Protein AF-A6IPR4-F1 (afdb_monomer)

Radius of gyration: 14.34 Å; Cα contacts (8 Å, |Δi|>4): 43; chains: 1; bounding box: 27×28×36 Å

Nearest PDB structures (foldseek):
  7qgg-assembly1_H  TM=9.719E-01  e=4.362E-07  Rattus norvegicus
  8fkt-assembly1_SD  TM=9.781E-01  e=8.619E-07  Homo sapiens
  8pv2-assembly1_CM  TM=9.518E-01  e=1.703E-06  Thermochaetoides thermophila DSM 1495
  7oyc-assembly1_F1  TM=9.574E-01  e=1.978E-05  Xenopus laevis
  6hd7-assembly1_J  TM=9.250E-01  e=3.229E-04  Saccharomyces cerevisiae

Structure (mmCIF, N/CA/C/O backbone):
data_AF-A6IPR4-F1
#
_entry.id   AF-A6IPR4-F1
#
loop_
_atom_site.group_PDB
_atom_site.id
_atom_site.type_symbol
_atom_site.label_atom_id
_atom_site.label_alt_id
_atom_site.label_comp_id
_atom_site.label_asym_id
_atom_site.label_entity_id
_atom_site.label_seq_id
_atom_site.pdbx_PDB_ins_code
_atom_site.Cartn_x
_atom_site.Cartn_y
_atom_site.Cartn_z
_atom_site.occupancy
_atom_site.B_iso_or_equiv
_atom_site.auth_seq_id
_atom_site.auth_comp_id
_atom_site.auth_asym_id
_atom_site.auth_atom_id
_atom_site.pdbx_PDB_model_num
ATOM 1 N N . MET A 1 1 ? -0.153 20.281 -7.653 1.00 48.69 1 MET A N 1
ATOM 2 C CA . MET A 1 1 ? 0.670 19.090 -7.954 1.00 48.69 1 MET A CA 1
ATOM 3 C C . MET A 1 1 ? 1.136 18.506 -6.628 1.0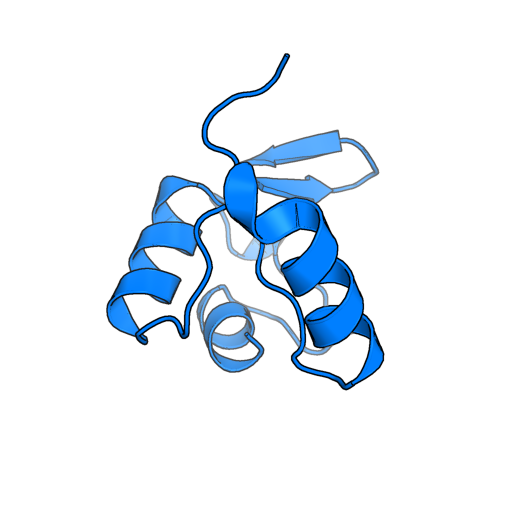0 48.69 1 MET A C 1
ATOM 5 O O . MET A 1 1 ? 1.723 19.245 -5.852 1.00 48.69 1 MET A O 1
ATOM 9 N N . LYS A 1 2 ? 0.788 17.255 -6.298 1.00 71.06 2 LYS A N 1
ATOM 10 C CA . LYS A 1 2 ? 1.332 16.602 -5.096 1.00 71.06 2 LYS A CA 1
ATOM 11 C C . LYS A 1 2 ? 2.601 15.859 -5.501 1.00 71.06 2 LYS A C 1
ATOM 13 O O . LYS A 1 2 ? 2.539 15.027 -6.399 1.00 71.06 2 LYS A O 1
ATOM 18 N N . ILE A 1 3 ? 3.709 16.182 -4.855 1.00 77.31 3 ILE A N 1
ATOM 19 C CA . ILE A 1 3 ? 5.027 15.576 -5.059 1.00 77.31 3 ILE A CA 1
ATOM 20 C C . ILE A 1 3 ? 5.359 14.707 -3.840 1.00 77.31 3 ILE A C 1
ATOM 22 O O . ILE A 1 3 ? 4.906 15.022 -2.743 1.00 77.31 3 ILE A O 1
ATOM 26 N N . PHE A 1 4 ? 6.096 13.611 -4.045 1.00 82.19 4 PHE A N 1
ATOM 27 C CA . PHE A 1 4 ? 6.476 12.640 -3.002 1.00 82.19 4 PHE A CA 1
ATOM 28 C C . PHE A 1 4 ? 5.316 11.875 -2.337 1.00 82.19 4 PHE A C 1
ATOM 30 O O . PHE A 1 4 ? 5.349 11.607 -1.140 1.00 82.19 4 PHE A O 1
ATOM 37 N N . ASN A 1 5 ? 4.293 11.484 -3.104 1.00 83.38 5 ASN A N 1
ATOM 38 C CA . ASN A 1 5 ? 3.328 10.492 -2.619 1.00 83.38 5 ASN A CA 1
ATOM 39 C C . ASN A 1 5 ? 3.830 9.079 -2.918 1.00 83.38 5 ASN A C 1
ATOM 41 O O . ASN A 1 5 ? 4.334 8.822 -4.009 1.00 83.38 5 ASN A O 1
ATOM 45 N N . SER A 1 6 ? 3.573 8.155 -2.003 1.00 84.62 6 SER A N 1
ATOM 46 C CA . SER A 1 6 ? 3.783 6.724 -2.202 1.00 84.62 6 SER A CA 1
ATOM 47 C C . SER A 1 6 ? 2.506 5.946 -1.896 1.00 84.62 6 SER A C 1
ATOM 49 O O . SER A 1 6 ? 1.651 6.367 -1.112 1.00 84.62 6 SER A O 1
ATOM 51 N N . THR A 1 7 ? 2.352 4.811 -2.569 1.00 87.06 7 THR A N 1
ATOM 52 C CA . THR A 1 7 ? 1.219 3.905 -2.399 1.00 87.06 7 THR A CA 1
ATOM 53 C C . THR A 1 7 ? 1.684 2.475 -2.637 1.00 87.06 7 THR A C 1
ATOM 55 O O . THR A 1 7 ? 2.547 2.240 -3.483 1.00 87.06 7 THR A O 1
ATOM 58 N N . PHE A 1 8 ? 1.132 1.530 -1.880 1.00 87.56 8 PHE A N 1
ATOM 59 C CA . PHE A 1 8 ? 1.360 0.109 -2.111 1.00 87.56 8 PHE A CA 1
ATOM 60 C C . PHE A 1 8 ? 0.379 -0.396 -3.166 1.00 87.56 8 PHE A C 1
ATOM 62 O O . PHE A 1 8 ? -0.812 -0.087 -3.125 1.00 87.56 8 PHE A O 1
ATOM 69 N N . VAL A 1 9 ? 0.886 -1.171 -4.123 1.00 88.62 9 VAL A N 1
ATOM 70 C CA . VAL A 1 9 ? 0.096 -1.733 -5.219 1.00 88.62 9 VAL A CA 1
ATOM 71 C C . VAL A 1 9 ? 0.356 -3.227 -5.287 1.00 88.62 9 VAL A C 1
ATOM 73 O O . VAL A 1 9 ? 1.505 -3.663 -5.329 1.00 88.62 9 VAL A O 1
ATOM 76 N N . LYS A 1 10 ? -0.717 -4.018 -5.359 1.00 89.12 10 LYS A N 1
ATOM 77 C CA . LYS A 1 10 ? -0.607 -5.462 -5.566 1.00 89.12 10 LYS A CA 1
ATOM 78 C C . LYS A 1 10 ? 0.023 -5.755 -6.926 1.00 89.12 10 LYS A C 1
ATOM 80 O O . LYS A 1 10 ? -0.446 -5.281 -7.969 1.00 89.12 10 LYS A O 1
ATOM 85 N N . PHE A 1 11 ? 1.065 -6.577 -6.912 1.00 88.38 11 PHE A N 1
ATOM 86 C CA . PHE A 1 11 ? 1.793 -6.943 -8.115 1.00 88.38 11 PHE A CA 1
ATOM 87 C C . PHE A 1 11 ? 0.961 -7.907 -8.968 1.00 88.38 11 PHE A C 1
ATOM 89 O O . PHE A 1 11 ? 0.593 -8.997 -8.535 1.00 88.38 11 PHE A O 1
ATOM 96 N N . ASN A 1 12 ? 0.624 -7.485 -10.183 1.00 92.88 12 ASN A N 1
ATOM 97 C CA . ASN A 1 12 ? -0.054 -8.306 -11.179 1.00 92.88 12 ASN A CA 1
ATOM 98 C C . ASN A 1 12 ? 0.407 -7.875 -12.583 1.00 92.88 12 ASN A C 1
ATOM 100 O O . ASN A 1 12 ? 1.035 -6.826 -12.744 1.00 92.88 12 ASN A O 1
ATOM 104 N N . LYS A 1 13 ? 0.089 -8.667 -13.614 1.00 92.56 13 LYS A N 1
ATOM 105 C CA . LYS A 1 13 ? 0.527 -8.392 -14.995 1.00 92.56 13 LYS A CA 1
ATOM 106 C C . LYS A 1 13 ? 0.079 -7.013 -15.505 1.00 92.56 13 LYS A C 1
ATOM 108 O O . LYS A 1 13 ? 0.831 -6.360 -16.224 1.00 92.56 13 LYS A O 1
ATOM 113 N N . ALA A 1 14 ? -1.112 -6.559 -15.115 1.00 92.50 14 ALA A N 1
ATOM 114 C CA . ALA A 1 14 ? -1.623 -5.241 -15.484 1.00 92.50 14 ALA A CA 1
ATOM 115 C C . ALA A 1 14 ? -0.881 -4.111 -14.745 1.00 92.50 14 ALA A C 1
ATOM 117 O O . ALA A 1 14 ? -0.454 -3.156 -15.386 1.00 92.50 14 ALA A O 1
AT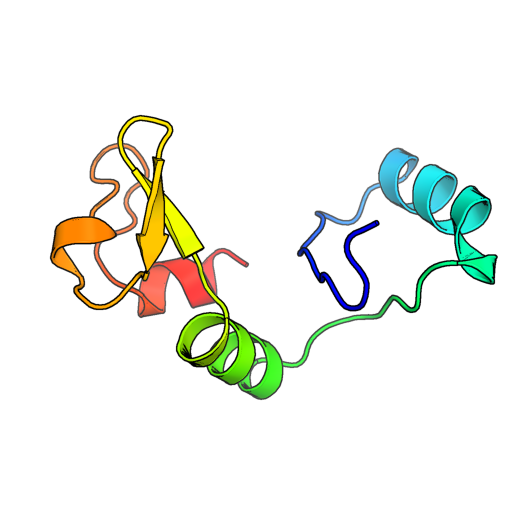OM 118 N N . SER A 1 15 ? -0.647 -4.251 -13.436 1.00 91.44 15 SER A N 1
ATOM 119 C CA . SER A 1 15 ? 0.092 -3.300 -12.599 1.00 91.44 15 SER A CA 1
ATOM 120 C C . SER A 1 15 ? 1.510 -3.087 -13.119 1.00 91.44 15 SER A C 1
ATOM 122 O O . SER A 1 15 ? 1.956 -1.952 -13.200 1.00 91.44 15 SER A O 1
ATOM 124 N N . ILE A 1 16 ? 2.204 -4.151 -13.535 1.00 91.06 16 ILE A N 1
ATOM 125 C CA . ILE A 1 16 ? 3.552 -4.050 -14.121 1.00 91.06 16 ILE A CA 1
ATOM 126 C C . ILE A 1 16 ? 3.518 -3.232 -15.409 1.00 91.06 16 ILE A C 1
ATOM 128 O O . ILE A 1 16 ? 4.355 -2.357 -15.616 1.00 91.06 16 ILE A O 1
ATOM 132 N N . ASN A 1 17 ? 2.536 -3.500 -16.272 1.00 92.62 17 ASN A N 1
ATOM 133 C CA . ASN A 1 17 ? 2.400 -2.773 -17.525 1.00 92.62 17 ASN A CA 1
ATOM 134 C C . ASN A 1 17 ? 2.090 -1.288 -17.280 1.00 92.62 17 ASN A C 1
ATOM 136 O O . ASN A 1 17 ? 2.636 -0.427 -17.961 1.00 92.62 17 ASN A O 1
ATOM 140 N N . MET A 1 18 ? 1.272 -0.984 -16.266 1.00 92.75 18 MET A N 1
ATOM 141 C CA . MET A 1 18 ? 1.023 0.390 -15.828 1.00 92.75 18 MET A CA 1
ATOM 142 C C . MET A 1 18 ? 2.288 1.056 -15.274 1.00 92.75 18 MET A C 1
ATOM 144 O O . MET A 1 18 ? 2.587 2.181 -15.664 1.00 92.75 18 MET A O 1
ATOM 148 N N . LEU A 1 19 ? 3.049 0.366 -14.416 1.00 91.81 19 LEU A N 1
ATOM 149 C CA . LEU A 1 19 ? 4.292 0.876 -13.825 1.00 91.81 19 LEU A CA 1
ATOM 150 C C . LEU A 1 19 ? 5.359 1.167 -14.883 1.00 91.81 19 LEU A C 1
ATOM 152 O O . LEU A 1 19 ? 6.050 2.174 -14.782 1.00 91.81 19 LEU A O 1
ATOM 156 N N . ARG A 1 20 ? 5.441 0.345 -15.934 1.00 90.38 20 ARG A N 1
ATOM 157 C CA . ARG A 1 20 ? 6.377 0.548 -17.047 1.00 90.38 20 ARG A CA 1
ATOM 158 C C . ARG A 1 20 ? 6.094 1.826 -17.841 1.00 90.38 20 ARG A C 1
ATOM 160 O O . ARG A 1 20 ? 7.021 2.460 -18.324 1.00 90.38 20 ARG A O 1
ATOM 167 N N . ILE A 1 21 ? 4.827 2.230 -17.958 1.00 92.56 21 ILE A N 1
ATOM 168 C CA . ILE A 1 21 ? 4.448 3.483 -18.637 1.00 92.56 21 ILE A CA 1
ATOM 169 C C . ILE A 1 21 ? 4.869 4.704 -17.807 1.00 92.56 21 ILE A C 1
ATOM 171 O O . ILE A 1 21 ? 5.249 5.729 -18.366 1.00 92.56 21 ILE A O 1
ATOM 175 N N . VAL A 1 22 ? 4.808 4.603 -16.475 1.00 91.00 22 VAL A N 1
ATOM 176 C CA . VAL A 1 22 ? 5.105 5.711 -15.548 1.00 91.00 22 VAL A CA 1
ATOM 177 C C . VAL A 1 22 ? 6.515 5.651 -14.950 1.00 91.00 22 VAL A C 1
ATOM 179 O O . VAL A 1 22 ? 6.821 6.405 -14.027 1.00 91.00 22 VAL A O 1
ATOM 182 N N . GLU A 1 23 ? 7.378 4.784 -15.482 1.00 89.19 23 GLU A N 1
ATOM 183 C CA . GLU A 1 23 ? 8.717 4.491 -14.956 1.00 89.19 23 GLU A CA 1
ATOM 184 C C . GLU A 1 23 ? 9.606 5.743 -14.865 1.00 89.19 23 GLU A C 1
ATOM 186 O O . GLU A 1 23 ? 10.333 5.917 -13.893 1.00 89.19 23 GLU A O 1
ATOM 191 N N . SER A 1 24 ? 9.483 6.679 -15.813 1.00 91.06 24 SER A N 1
ATOM 192 C CA . SER A 1 24 ? 10.238 7.942 -15.808 1.00 91.06 24 SER A CA 1
ATOM 193 C C . SER A 1 24 ? 9.794 8.939 -14.729 1.00 91.06 24 SER A C 1
ATOM 195 O O . SER A 1 24 ? 10.541 9.861 -14.404 1.00 91.06 24 SER A O 1
ATOM 197 N N . TYR A 1 25 ? 8.595 8.770 -14.164 1.00 89.00 25 TYR A N 1
ATOM 198 C CA . TYR A 1 25 ? 8.010 9.691 -13.184 1.00 89.00 25 TYR A CA 1
ATOM 199 C C . TYR A 1 25 ? 7.955 9.116 -11.766 1.00 89.00 25 TYR A C 1
ATOM 201 O 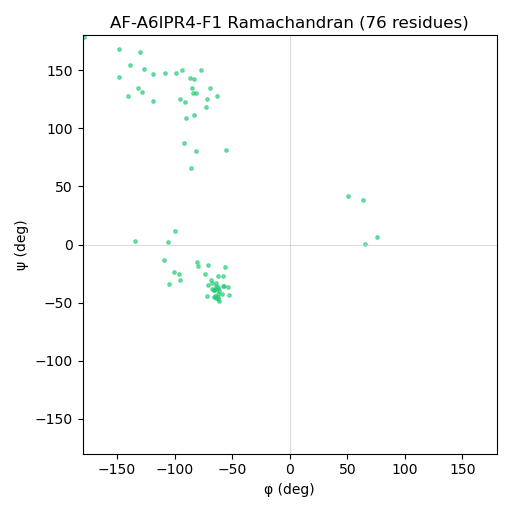O . TYR A 1 25 ? 7.646 9.848 -10.827 1.00 89.00 25 TYR A O 1
ATOM 209 N N . THR A 1 26 ? 8.169 7.809 -11.594 1.00 88.00 26 THR A N 1
ATOM 210 C CA . THR A 1 26 ? 7.926 7.112 -10.325 1.00 88.00 26 THR A CA 1
ATOM 211 C C . THR A 1 26 ? 9.015 6.086 -10.045 1.00 88.00 26 THR A C 1
ATOM 213 O O . THR A 1 26 ? 9.257 5.194 -10.850 1.00 88.00 26 THR A O 1
ATOM 216 N N . ALA A 1 27 ? 9.615 6.161 -8.857 1.00 89.44 27 ALA A N 1
ATOM 217 C CA . ALA A 1 27 ? 10.455 5.094 -8.326 1.00 89.44 27 ALA A CA 1
ATOM 218 C C . ALA A 1 27 ? 9.573 4.032 -7.649 1.00 89.44 27 ALA A C 1
ATOM 220 O O . ALA A 1 27 ? 8.723 4.368 -6.822 1.00 89.44 27 ALA A O 1
ATOM 221 N N . TRP A 1 28 ? 9.772 2.759 -7.987 1.00 90.00 28 TRP A N 1
ATOM 222 C CA . TRP A 1 28 ? 9.032 1.637 -7.407 1.00 90.00 28 TRP A CA 1
ATOM 223 C C . TRP A 1 28 ? 9.964 0.455 -7.117 1.00 90.00 28 TRP A C 1
ATOM 225 O O . TRP A 1 28 ? 11.029 0.320 -7.713 1.00 90.00 28 TRP A O 1
ATOM 235 N N . GLY A 1 29 ? 9.572 -0.385 -6.160 1.00 89.69 29 GLY A N 1
ATOM 236 C CA . GLY A 1 29 ? 10.351 -1.534 -5.709 1.00 89.69 29 GLY 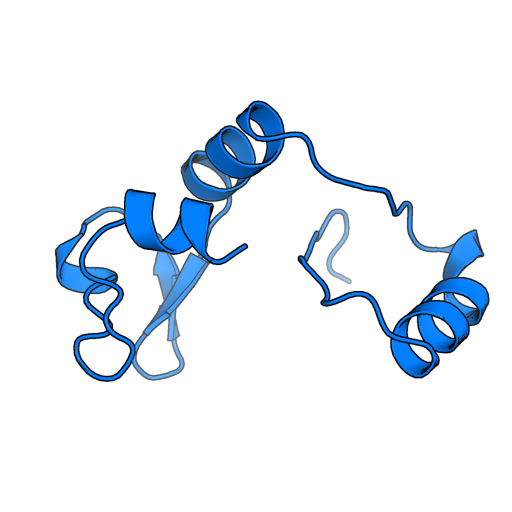A CA 1
ATOM 237 C C . GLY A 1 29 ? 9.615 -2.320 -4.628 1.00 89.69 29 GLY A C 1
ATOM 238 O O . GLY A 1 29 ? 8.514 -1.944 -4.220 1.00 89.69 29 GLY A O 1
ATOM 239 N N . TYR A 1 30 ? 10.221 -3.413 -4.169 1.00 89.00 30 TYR A N 1
ATOM 240 C CA . TYR A 1 30 ? 9.658 -4.223 -3.091 1.00 89.00 30 TYR A CA 1
ATOM 241 C C . TYR A 1 30 ? 9.979 -3.603 -1.728 1.00 89.00 30 TYR A C 1
ATOM 243 O O . TYR A 1 30 ? 11.140 -3.271 -1.470 1.00 89.00 30 TYR A O 1
ATOM 251 N N . PRO A 1 31 ? 8.980 -3.429 -0.850 1.00 87.44 31 PRO A N 1
ATOM 252 C CA . PRO A 1 31 ? 9.221 -2.881 0.469 1.00 87.44 31 PRO A CA 1
ATOM 253 C C . PRO A 1 31 ? 9.835 -3.933 1.400 1.00 87.44 31 PRO A C 1
ATOM 255 O O . PRO A 1 31 ? 9.572 -5.128 1.286 1.00 87.44 31 PRO A O 1
ATOM 258 N N . PHE A 1 32 ? 10.635 -3.474 2.360 1.00 88.25 32 PHE A N 1
ATOM 259 C CA . PHE A 1 32 ? 11.065 -4.282 3.500 1.00 88.25 32 PHE A CA 1
ATOM 260 C C . PHE A 1 32 ? 10.116 -4.054 4.683 1.00 88.25 32 PHE A C 1
ATOM 262 O O . PHE A 1 32 ? 9.602 -2.946 4.840 1.00 88.25 32 PHE A O 1
ATOM 269 N N . LEU A 1 33 ? 9.929 -5.050 5.557 1.00 86.75 33 LEU A N 1
ATOM 270 C CA . LEU A 1 33 ? 8.984 -4.972 6.683 1.00 86.75 33 LEU A CA 1
ATOM 271 C C . LEU A 1 33 ? 9.193 -3.717 7.550 1.00 86.75 33 LEU A C 1
ATOM 273 O O . LEU A 1 33 ? 8.243 -3.011 7.881 1.00 86.75 33 LEU A O 1
ATOM 277 N N . LYS A 1 34 ? 10.453 -3.372 7.851 1.00 87.38 34 LYS A N 1
ATOM 278 C CA . LYS A 1 34 ? 10.784 -2.143 8.595 1.00 87.38 34 LYS A CA 1
ATOM 279 C C . LYS A 1 34 ? 10.341 -0.877 7.853 1.00 87.38 34 LYS A C 1
ATOM 281 O O . LYS A 1 34 ? 9.834 0.047 8.479 1.00 87.38 34 LYS A O 1
ATOM 286 N N . SER A 1 35 ? 10.504 -0.835 6.530 1.00 86.56 35 SER A N 1
ATOM 287 C CA . SER A 1 35 ? 10.078 0.299 5.703 1.00 86.56 35 SER A CA 1
ATOM 288 C C . SER A 1 35 ?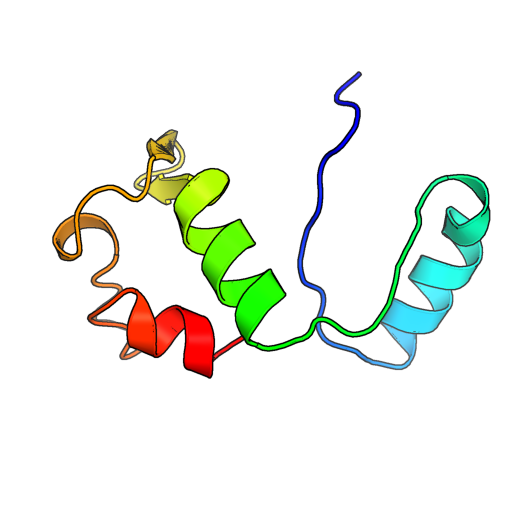 8.556 0.431 5.654 1.00 86.56 35 SER A C 1
ATOM 290 O O . SER A 1 35 ? 8.059 1.552 5.711 1.00 86.56 35 SER A O 1
ATOM 292 N N . VAL A 1 36 ? 7.819 -0.687 5.602 1.00 87.31 36 VAL A N 1
ATOM 293 C CA . VAL A 1 36 ? 6.346 -0.686 5.695 1.00 87.31 36 VAL A CA 1
ATOM 294 C C . VAL A 1 36 ? 5.906 -0.121 7.042 1.00 87.31 36 VAL A C 1
ATOM 296 O O . VAL A 1 36 ? 5.093 0.799 7.085 1.00 87.31 36 VAL A O 1
ATOM 299 N N . ASN A 1 37 ? 6.507 -0.600 8.132 1.00 85.50 37 ASN A N 1
ATOM 300 C CA . ASN A 1 37 ? 6.165 -0.172 9.484 1.00 85.50 37 ASN A CA 1
ATOM 301 C C . ASN A 1 37 ? 6.441 1.331 9.701 1.00 85.50 37 ASN A C 1
ATOM 303 O O . ASN A 1 37 ? 5.580 2.082 10.161 1.00 85.50 37 ASN A O 1
ATOM 307 N N . GLU A 1 38 ? 7.615 1.821 9.289 1.00 85.00 38 GLU A N 1
ATOM 308 C CA . GLU A 1 38 ? 7.921 3.254 9.357 1.00 85.00 38 GLU A CA 1
ATOM 309 C C . GLU A 1 38 ? 6.989 4.101 8.484 1.00 85.00 38 GLU A C 1
ATOM 311 O O . GLU A 1 38 ? 6.599 5.199 8.887 1.00 85.00 38 GLU A O 1
ATOM 316 N N . PHE A 1 39 ? 6.625 3.610 7.298 1.00 83.00 39 PHE A N 1
ATOM 317 C CA . PHE A 1 39 ? 5.727 4.321 6.400 1.00 83.00 39 PHE A CA 1
ATOM 318 C C . PHE A 1 39 ? 4.320 4.440 6.985 1.00 83.00 39 PHE A C 1
ATOM 320 O O . PHE A 1 39 ? 3.746 5.532 6.985 1.00 83.00 39 PHE 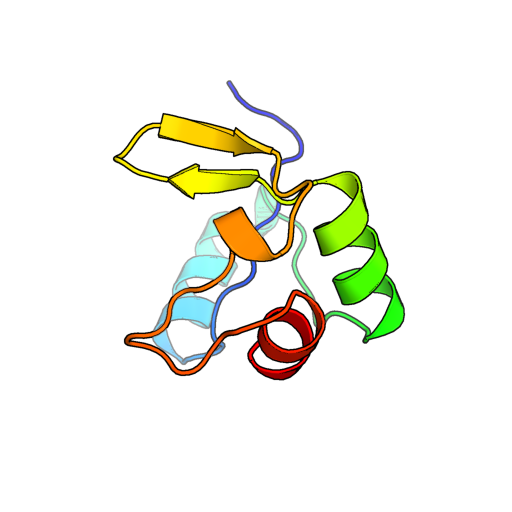A O 1
ATOM 327 N N . ILE A 1 40 ? 3.786 3.348 7.532 1.00 82.69 40 ILE A N 1
ATOM 328 C CA . ILE A 1 40 ? 2.461 3.354 8.143 1.00 82.69 40 ILE A CA 1
ATOM 329 C C . ILE A 1 40 ? 2.452 4.257 9.380 1.00 82.69 40 ILE A C 1
ATOM 331 O O . ILE A 1 40 ? 1.581 5.115 9.495 1.00 82.69 40 ILE A O 1
ATOM 335 N N . ASN A 1 41 ? 3.466 4.184 10.240 1.00 77.38 41 ASN A N 1
ATOM 336 C CA . ASN A 1 41 ? 3.520 5.037 11.430 1.00 77.38 41 ASN A CA 1
ATOM 337 C C . ASN A 1 41 ? 3.712 6.532 11.126 1.00 77.38 41 ASN A C 1
ATOM 339 O O . ASN A 1 41 ? 3.201 7.372 11.861 1.00 77.38 41 ASN A O 1
ATOM 343 N N . LYS A 1 42 ? 4.449 6.894 10.065 1.00 73.81 42 LYS A N 1
ATOM 344 C CA . LYS A 1 42 ? 4.785 8.304 9.772 1.00 73.81 42 LYS A CA 1
ATOM 345 C C . LYS A 1 42 ? 3.839 8.980 8.780 1.00 73.81 42 LYS A C 1
ATOM 347 O O . LYS A 1 42 ? 3.693 10.198 8.823 1.00 73.81 42 LYS A O 1
ATOM 352 N N . GLN A 1 43 ? 3.262 8.230 7.841 1.00 69.31 43 GLN A N 1
ATOM 353 C CA . GLN A 1 43 ? 2.572 8.794 6.674 1.00 69.31 43 GLN A CA 1
ATOM 354 C C . GLN A 1 43 ? 1.214 8.150 6.384 1.00 69.31 43 GLN A C 1
ATOM 356 O O . GLN A 1 43 ? 0.575 8.520 5.391 1.00 69.31 43 GLN A O 1
ATOM 361 N N . SER A 1 44 ? 0.739 7.211 7.210 1.00 68.75 44 SER A N 1
ATOM 362 C CA . SER A 1 44 ? -0.576 6.631 6.962 1.00 68.75 44 SER A CA 1
ATOM 363 C C . SER A 1 44 ? -1.682 7.633 7.278 1.00 68.75 44 SER A C 1
ATOM 365 O O . SER A 1 44 ? -1.810 8.208 8.361 1.00 68.75 44 SER A O 1
ATOM 367 N N . TYR A 1 45 ? -2.520 7.837 6.272 1.00 72.50 45 TYR A N 1
ATOM 368 C CA . TYR A 1 45 ? -3.782 8.522 6.431 1.00 72.50 45 TYR A CA 1
ATOM 369 C C . TYR A 1 45 ? -4.885 7.555 6.044 1.00 72.50 45 TYR A C 1
ATOM 371 O O . TYR A 1 45 ? -4.913 7.045 4.923 1.00 72.50 45 TYR A O 1
ATOM 379 N N . GLY A 1 46 ? -5.808 7.337 6.968 1.00 74.19 46 GLY A N 1
ATOM 380 C CA . GLY A 1 46 ? -7.006 6.556 6.737 1.00 74.19 46 GLY A CA 1
ATOM 381 C C . GLY A 1 46 ? -8.062 7.430 6.079 1.00 74.19 46 GLY A C 1
ATOM 382 O O . GLY A 1 46 ? -8.210 8.613 6.402 1.00 74.19 46 GLY A O 1
ATOM 383 N N . LYS A 1 47 ? -8.827 6.859 5.147 1.00 75.06 47 LYS A N 1
ATOM 384 C CA . LYS A 1 47 ? -10.024 7.521 4.625 1.00 75.06 47 LYS A CA 1
ATOM 385 C C . LYS A 1 47 ? -11.237 7.085 5.444 1.00 75.06 47 LYS A C 1
ATOM 387 O O . LYS A 1 47 ? -11.929 6.144 5.073 1.00 75.06 47 LYS A O 1
ATOM 392 N N . ILE A 1 48 ? -11.505 7.790 6.537 1.00 73.31 48 ILE A N 1
ATOM 393 C CA . ILE A 1 48 ? -12.632 7.513 7.436 1.00 73.31 48 ILE A CA 1
ATOM 394 C C . ILE A 1 48 ? -13.796 8.414 7.025 1.00 73.31 48 ILE A C 1
ATOM 396 O O . ILE A 1 48 ? -13.634 9.627 6.905 1.00 73.31 48 ILE A O 1
ATOM 400 N N . ASN A 1 49 ? -14.973 7.843 6.748 1.00 71.81 49 ASN A N 1
ATOM 401 C CA . ASN A 1 49 ? -16.162 8.604 6.328 1.00 71.81 49 ASN A CA 1
ATOM 402 C C . ASN A 1 49 ? -15.893 9.580 5.165 1.00 71.81 49 ASN A C 1
ATOM 404 O O . ASN A 1 49 ? -16.350 10.722 5.157 1.00 71.81 49 ASN A O 1
ATOM 408 N N . LYS A 1 50 ? -15.111 9.127 4.173 1.00 75.88 50 LYS A N 1
ATOM 409 C CA . LYS A 1 50 ? -14.652 9.901 3.002 1.00 75.88 50 LYS A CA 1
ATOM 410 C C . LYS A 1 50 ? -13.702 11.071 3.310 1.00 75.88 50 LYS A C 1
ATOM 412 O O . LYS A 1 50 ? -13.251 11.715 2.362 1.00 75.88 50 LYS A O 1
ATOM 417 N N . LYS A 1 51 ? -13.341 11.306 4.573 1.00 76.12 51 LYS A N 1
ATOM 418 C CA . LYS A 1 51 ? -12.370 12.321 5.000 1.00 76.12 51 LYS A CA 1
ATOM 419 C C . LYS A 1 51 ? -11.001 11.692 5.247 1.00 76.12 51 LYS A C 1
ATOM 421 O O . LYS A 1 51 ? -10.901 10.530 5.624 1.00 76.12 51 LYS A O 1
ATOM 426 N N . LYS A 1 52 ? -9.945 12.462 4.985 1.00 75.69 52 LYS A N 1
ATOM 427 C CA . LYS A 1 52 ? -8.559 12.061 5.244 1.00 75.69 52 LYS A CA 1
ATOM 428 C C . LYS A 1 52 ? -8.257 12.344 6.717 1.00 75.69 52 LYS A C 1
ATOM 430 O O . LYS A 1 52 ? -8.188 13.511 7.090 1.00 75.69 52 LYS A O 1
ATOM 435 N N . SER A 1 53 ? -8.082 11.298 7.512 1.00 74.44 53 SER A N 1
ATOM 436 C CA . SER A 1 53 ? -7.749 11.392 8.935 1.00 74.44 53 SER A CA 1
ATOM 437 C C . SER A 1 53 ? -6.409 10.717 9.194 1.00 74.44 53 SER A C 1
ATOM 439 O O . SER A 1 53 ? -6.055 9.751 8.517 1.00 74.44 53 SER A O 1
ATOM 441 N N . VAL A 1 54 ? -5.643 11.243 10.147 1.00 72.50 54 VAL A N 1
ATOM 442 C CA . VAL A 1 54 ? -4.414 10.584 10.604 1.00 72.50 54 VAL A CA 1
ATOM 443 C C . VAL A 1 54 ? -4.812 9.316 11.361 1.00 72.50 54 VAL A C 1
ATOM 445 O O . VAL A 1 54 ? -5.748 9.347 12.160 1.00 72.50 54 VAL A O 1
ATOM 448 N N . LEU A 1 55 ? -4.137 8.203 11.082 1.00 73.62 55 LEU A N 1
ATOM 449 C CA . LEU A 1 55 ? -4.335 6.941 11.795 1.00 73.62 55 LEU A CA 1
ATOM 450 C C . LEU A 1 55 ? -3.529 6.989 13.101 1.00 73.62 55 LEU A C 1
ATOM 452 O O . LEU A 1 55 ? -2.403 6.512 13.158 1.00 73.62 55 LEU A O 1
ATOM 456 N N . THR A 1 56 ? -4.073 7.650 14.124 1.00 68.50 56 THR A N 1
ATOM 457 C CA . THR A 1 56 ? -3.426 7.778 15.445 1.00 68.50 56 THR A CA 1
ATOM 458 C C . THR A 1 56 ? -3.896 6.752 16.466 1.00 68.50 56 THR A C 1
ATOM 460 O O . THR A 1 56 ? -3.162 6.467 17.402 1.00 68.50 56 THR A O 1
ATOM 463 N N . ASP A 1 57 ? -5.111 6.224 16.322 1.00 67.25 57 ASP A N 1
ATOM 464 C CA . ASP A 1 57 ? -5.728 5.357 17.326 1.00 67.25 57 ASP A CA 1
ATOM 465 C C . ASP A 1 57 ? -6.306 4.104 16.672 1.00 67.25 57 ASP A C 1
ATOM 467 O O . ASP A 1 57 ? -6.984 4.211 15.651 1.00 67.25 57 ASP A O 1
ATOM 471 N N . ASN A 1 58 ? -6.067 2.931 17.264 1.00 67.00 58 ASN A N 1
ATOM 472 C CA . ASN A 1 58 ? -6.543 1.643 16.747 1.00 67.00 58 ASN A CA 1
ATOM 473 C C . ASN A 1 58 ? -8.076 1.594 16.606 1.00 67.00 58 ASN A C 1
ATOM 475 O O . ASN A 1 58 ? -8.589 0.929 15.707 1.00 67.00 58 ASN A O 1
ATOM 479 N N . SER A 1 59 ? -8.820 2.369 17.406 1.00 63.97 59 SER A N 1
ATOM 480 C CA . SER A 1 59 ? -10.278 2.498 17.264 1.00 63.97 59 SER A CA 1
ATOM 481 C C . SER A 1 59 ? -10.709 3.099 15.919 1.00 63.97 59 SER A C 1
ATOM 483 O O . SER A 1 59 ? -11.790 2.787 15.423 1.00 63.97 59 SER A O 1
ATOM 485 N N . LEU A 1 60 ? -9.855 3.916 15.292 1.00 63.88 60 LEU A N 1
ATOM 486 C CA . LEU A 1 60 ? -10.081 4.496 13.965 1.00 63.88 60 LEU A CA 1
ATOM 487 C C . LEU A 1 60 ? -9.744 3.522 12.823 1.00 63.88 60 LEU A C 1
ATOM 489 O O . LEU A 1 60 ? -10.125 3.769 11.677 1.00 63.88 60 LEU A O 1
ATOM 493 N N . ILE A 1 61 ? -9.019 2.445 13.133 1.00 67.88 61 ILE A N 1
ATOM 494 C CA . ILE A 1 61 ? -8.474 1.458 12.184 1.00 67.88 61 ILE A CA 1
ATOM 495 C C . ILE A 1 61 ? -9.327 0.204 12.141 1.00 67.88 61 ILE A C 1
ATOM 497 O O . ILE A 1 61 ? -9.313 -0.473 11.119 1.00 67.88 61 ILE A O 1
ATOM 501 N N . ALA A 1 62 ? -10.075 -0.061 13.220 1.00 63.78 62 ALA A N 1
ATOM 502 C CA . ALA A 1 62 ? -10.962 -1.200 13.395 1.00 63.78 62 ALA A CA 1
ATOM 503 C C . ALA A 1 62 ? -11.993 -1.304 12.256 1.00 63.78 62 ALA A C 1
ATOM 505 O O . ALA A 1 62 ? -13.161 -0.916 12.350 1.00 63.78 62 ALA A O 1
ATOM 506 N N . LEU A 1 63 ? -11.547 -1.882 11.149 1.00 66.50 63 LEU A N 1
ATOM 507 C CA . LEU A 1 63 ? -12.316 -2.259 9.985 1.00 66.50 63 LEU A CA 1
ATOM 508 C C . LEU A 1 63 ? -12.866 -3.646 10.298 1.00 66.50 63 LEU A C 1
ATOM 510 O O . LEU A 1 63 ? -12.509 -4.629 9.658 1.00 66.50 63 LEU A O 1
ATOM 514 N N . GLY A 1 64 ? -13.750 -3.724 11.298 1.00 61.69 64 GLY A N 1
ATOM 515 C CA . GLY A 1 64 ? -14.266 -4.993 11.825 1.00 61.69 64 GLY A CA 1
ATOM 516 C C . GLY A 1 64 ? -14.921 -5.895 10.770 1.00 61.69 64 GLY A C 1
ATOM 517 O O . GLY A 1 64 ?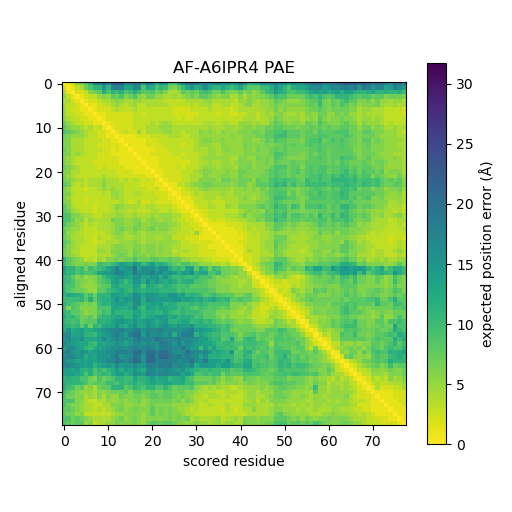 -15.010 -7.100 10.961 1.00 61.69 64 GLY A O 1
ATOM 518 N N . LYS A 1 65 ? -15.322 -5.340 9.616 1.00 69.31 65 LYS A N 1
ATOM 519 C CA . LYS A 1 65 ? -15.802 -6.112 8.456 1.00 69.31 65 LYS A CA 1
ATOM 520 C C . LYS A 1 65 ? -14.709 -6.850 7.677 1.00 69.31 65 LYS A C 1
ATOM 522 O O . LYS A 1 65 ? -15.025 -7.818 7.000 1.00 69.31 65 LYS A O 1
ATOM 527 N N . PHE A 1 66 ? -13.470 -6.377 7.736 1.00 71.06 66 PHE A N 1
ATOM 528 C CA . PHE A 1 66 ? -12.317 -6.931 7.022 1.00 71.06 66 PHE A CA 1
ATOM 529 C C . PHE A 1 66 ? -11.362 -7.693 7.953 1.00 71.06 66 PHE A C 1
ATOM 531 O O . PHE A 1 66 ? -10.332 -8.164 7.495 1.00 71.06 66 PHE A O 1
ATOM 538 N N . GLY A 1 67 ? -11.689 -7.814 9.246 1.00 72.38 67 GLY A N 1
ATOM 539 C CA . GLY A 1 67 ? -10.852 -8.518 10.223 1.00 72.38 67 GLY A CA 1
ATOM 540 C C . GLY A 1 67 ? -9.606 -7.749 10.676 1.00 72.38 67 GLY A C 1
ATOM 541 O O . GLY A 1 67 ? -8.809 -8.302 11.419 1.00 72.38 67 GLY A O 1
ATOM 542 N N . ILE A 1 68 ? -9.451 -6.485 10.272 1.00 80.19 68 ILE A N 1
ATOM 543 C CA . ILE A 1 68 ? -8.327 -5.627 10.670 1.00 80.19 68 ILE A CA 1
ATOM 544 C C . ILE A 1 68 ? -8.735 -4.884 11.943 1.00 80.19 68 ILE A C 1
ATOM 546 O O . ILE A 1 68 ? -9.617 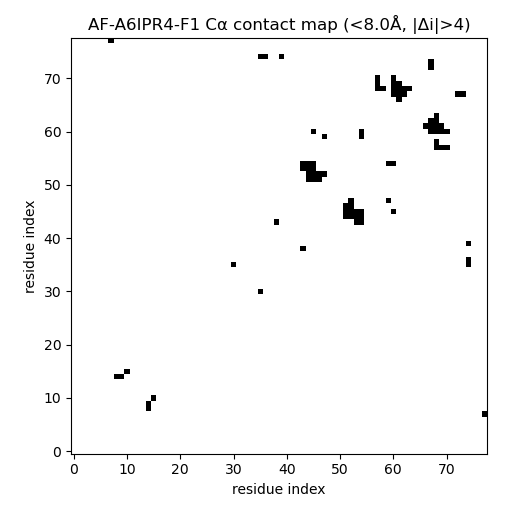-4.018 11.904 1.00 80.19 68 ILE A O 1
ATOM 550 N N . ILE A 1 69 ? -8.127 -5.250 13.073 1.00 76.81 69 ILE A N 1
ATOM 551 C CA . ILE A 1 69 ? -8.463 -4.716 14.401 1.00 76.81 69 ILE A CA 1
ATOM 552 C C . ILE A 1 69 ? -7.393 -3.717 14.852 1.00 76.81 69 ILE A C 1
ATOM 554 O O . ILE A 1 69 ? -7.714 -2.716 15.494 1.00 76.81 69 ILE A O 1
ATOM 558 N N . CYS A 1 70 ? -6.138 -3.955 14.467 1.00 77.06 70 CYS A N 1
ATOM 559 C CA . CYS A 1 70 ? -4.985 -3.156 14.870 1.00 77.06 70 CYS A CA 1
ATOM 560 C C . CYS A 1 70 ? -4.112 -2.742 13.672 1.00 77.06 70 CYS A C 1
ATOM 562 O O . CYS A 1 70 ? -4.198 -3.314 12.586 1.00 77.06 70 CYS A O 1
ATOM 564 N N . MET A 1 71 ? -3.215 -1.770 13.892 1.00 77.88 71 MET A N 1
ATOM 565 C CA . MET A 1 71 ? -2.151 -1.424 12.931 1.00 77.88 71 MET A CA 1
ATOM 566 C C . MET A 1 71 ? -1.301 -2.628 12.516 1.00 77.88 71 MET A C 1
ATOM 568 O O . MET A 1 71 ? -0.888 -2.719 11.364 1.00 77.88 71 MET A O 1
ATOM 572 N N . GLU A 1 72 ? -1.045 -3.548 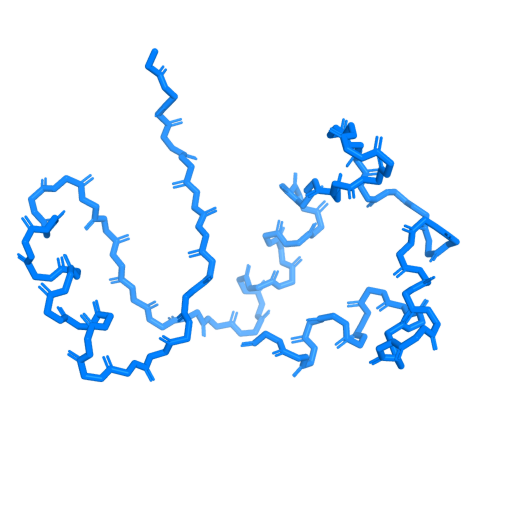13.445 1.00 81.19 72 GLU A N 1
ATOM 573 C CA . GLU A 1 72 ? -0.239 -4.737 13.178 1.00 81.19 72 GLU A CA 1
ATOM 574 C C . GLU A 1 72 ? -0.886 -5.619 12.104 1.00 81.19 72 GLU A C 1
ATOM 576 O O . GLU A 1 72 ? -0.202 -6.062 11.185 1.00 81.19 72 GLU A O 1
ATOM 581 N N . ASP A 1 73 ? -2.208 -5.812 12.160 1.00 82.25 73 ASP A N 1
ATOM 582 C CA . ASP A 1 73 ? -2.954 -6.588 11.160 1.00 82.25 73 ASP A CA 1
ATOM 583 C C . ASP A 1 73 ? -2.876 -5.917 9.782 1.00 82.25 73 ASP A C 1
ATOM 585 O O . ASP A 1 73 ? -2.750 -6.583 8.759 1.00 82.25 73 ASP A O 1
ATOM 589 N N . LEU A 1 74 ? -2.882 -4.579 9.754 1.00 80.56 74 LEU A N 1
ATOM 590 C CA . LEU A 1 74 ? -2.717 -3.811 8.522 1.00 80.56 74 LEU A CA 1
ATOM 591 C C . LEU A 1 74 ? -1.316 -3.990 7.916 1.00 80.56 74 LEU A C 1
ATOM 593 O O . LEU A 1 74 ? -1.198 -4.076 6.698 1.00 80.56 74 LEU A O 1
ATOM 597 N N . ILE A 1 75 ? -0.265 -4.043 8.742 1.00 83.19 75 ILE A N 1
ATOM 598 C CA . ILE A 1 75 ? 1.107 -4.312 8.278 1.00 83.19 75 ILE A CA 1
ATOM 599 C C . ILE A 1 75 ? 1.214 -5.734 7.717 1.00 83.19 75 ILE A C 1
ATOM 601 O O . ILE A 1 75 ? 1.897 -5.924 6.719 1.00 83.19 75 ILE A O 1
ATOM 605 N N . HIS A 1 76 ? 0.555 -6.714 8.340 1.00 83.75 76 HIS A N 1
ATOM 606 C CA . HIS A 1 76 ? 0.570 -8.103 7.871 1.00 83.75 76 HIS A CA 1
ATOM 607 C C . HIS A 1 76 ? -0.178 -8.305 6.545 1.00 83.75 76 HIS A C 1
ATOM 609 O O . HIS A 1 76 ? 0.189 -9.190 5.776 1.00 83.75 76 HIS A O 1
ATOM 615 N N . GLU A 1 77 ? -1.214 -7.508 6.278 1.00 82.31 77 GLU A N 1
ATOM 616 C CA . GLU A 1 77 ? -2.001 -7.585 5.039 1.00 82.31 77 GLU A CA 1
ATOM 617 C C . GLU A 1 77 ? -1.343 -6.890 3.829 1.00 82.31 77 GLU A C 1
ATOM 619 O O . GLU A 1 77 ? -1.746 -7.144 2.689 1.00 82.31 77 GLU A O 1
ATOM 624 N N . ILE A 1 78 ? -0.370 -5.995 4.051 1.00 81.81 78 ILE A N 1
ATOM 625 C CA . ILE A 1 78 ? 0.349 -5.249 2.995 1.00 81.81 78 ILE A CA 1
ATOM 626 C C . ILE A 1 78 ? 1.541 -6.050 2.469 1.00 81.81 78 ILE A C 1
ATOM 628 O O . ILE A 1 78 ? 1.647 -6.152 1.222 1.00 81.81 78 ILE A O 1
#

Mean predicted aligned error: 6.79 Å

InterPro domains:
  IPR036919 Large ribosomal subunit protein uL30, ferredoxin-like fold domain superfamily [G3DSA:3.30.1390.20] (1-78)
  IPR036919 Large ribosomal subunit protein uL30, ferredoxin-like fold domain superfamily [SSF55129] (2-78)
  IPR039699 Large ribosomal subunit protein uL30 [PTHR11524] (2-78)

Foldseek 3Di:
DDPPDDDDDDDDPVVVVVCVVCVVPDDDDDDDLVRLVCCLQPPDWDCQPNDTHRPPDLVSVPPVVVVRRGPVVVSVVD

Secondary structure (DSSP, 8-state):
---S--------HHHHHHHHHTTTT----PPPHHHHHHHHHHH-EEEETTEEEE--SGGGT-BTTTTB-SHHHHHHH-

Sequence (78 aa):
MKIFNSTFVKFNKASINMLRIVESYTAWGYPFLKSVNEFINKQSYGKINKKKSVLTDNSLIALGKFGIICMEDLIHEI

pLDDT: mean 80.38, std 9.49, range [48.69, 92.88]

Solvent-accessible surface area (backbone atoms only — not comparable to full-atom values): 5245 Å² total; per-residue (Å²): 136,88,78,92,79,84,80,91,74,81,88,44,80,66,50,52,57,54,50,64,75,43,46,93,82,48,91,83,81,85,82,49,72,69,56,51,51,53,44,51,75,75,68,43,61,41,72,56,95,88,38,85,38,76,70,82,49,48,83,82,54,46,40,72,92,77,72,28,56,43,68,65,50,52,61,74,74,106

Organism: Rattus norvegicus (NCBI:txid10116)